Protein AF-W4FRH9-F1 (afdb_monomer_lite)

pLDDT: mean 70.67, std 17.5, range [39.28, 90.75]

Sequence (124 aa):
MERQILLAREDSDYDSPAVTNTPKEQLHHEIYALGGKKEWCSSCSKEHWRVNGECWMEQFCSLCKRNGHPTDKCIKACQFCKPTHNKYERCETREQIISVRTYLEALAKSGKLDDLPNMDRLNL

Foldseek 3Di:
DDDDDDDDDDDDPPVPPDCPDDPVNVVVVQLVVLVWDFDQDPVVRDTDTDHPNDFFQQAAAPQVRHTGDHPCSGPQWDVPDPVTDGPPDDDPVVVVVVVVVVVCVVCVVVVNNVVDPDPVPPPD

Radius of gyration: 24.96 Å; chains: 1; bounding box: 66×32×74 Å

Structure (mmCIF, N/CA/C/O backbone):
data_AF-W4FRH9-F1
#
_entry.id   AF-W4FRH9-F1
#
loop_
_atom_site.group_PDB
_atom_site.id
_atom_site.type_symbol
_atom_site.label_atom_id
_atom_site.label_alt_id
_atom_site.label_comp_id
_atom_site.label_asym_id
_atom_site.label_entity_id
_atom_site.label_seq_id
_atom_site.pdbx_PDB_ins_code
_atom_site.Cartn_x
_atom_site.Cartn_y
_atom_site.Cartn_z
_atom_site.occupancy
_atom_site.B_iso_or_equiv
_atom_site.auth_seq_id
_atom_site.auth_comp_id
_atom_site.auth_asym_id
_atom_site.auth_atom_id
_atom_site.pdbx_PDB_model_num
ATOM 1 N N . MET A 1 1 ? 40.601 -8.475 58.910 1.00 41.56 1 MET A N 1
ATOM 2 C CA . MET A 1 1 ? 40.976 -8.815 57.520 1.00 41.56 1 MET A CA 1
ATOM 3 C C . MET A 1 1 ? 39.739 -8.607 56.665 1.00 41.56 1 MET A C 1
ATOM 5 O O . MET A 1 1 ? 38.913 -9.502 56.540 1.00 41.56 1 MET A O 1
ATOM 9 N N . GLU A 1 2 ? 39.557 -7.375 56.205 1.00 43.00 2 GLU A N 1
ATOM 10 C CA . GLU A 1 2 ? 38.390 -6.921 55.448 1.00 43.00 2 GLU A CA 1
ATOM 11 C C . GLU A 1 2 ? 38.668 -7.109 53.953 1.00 43.00 2 GLU A C 1
ATOM 13 O O . GLU A 1 2 ? 39.722 -6.708 53.462 1.00 43.00 2 GLU A O 1
ATOM 18 N N . ARG A 1 3 ? 37.757 -7.767 53.229 1.00 44.09 3 ARG A N 1
ATOM 19 C CA . ARG A 1 3 ? 37.835 -7.911 51.770 1.00 44.09 3 ARG A CA 1
ATOM 20 C C . ARG A 1 3 ? 37.028 -6.781 51.134 1.00 44.09 3 ARG A C 1
ATOM 22 O O . ARG A 1 3 ? 35.803 -6.829 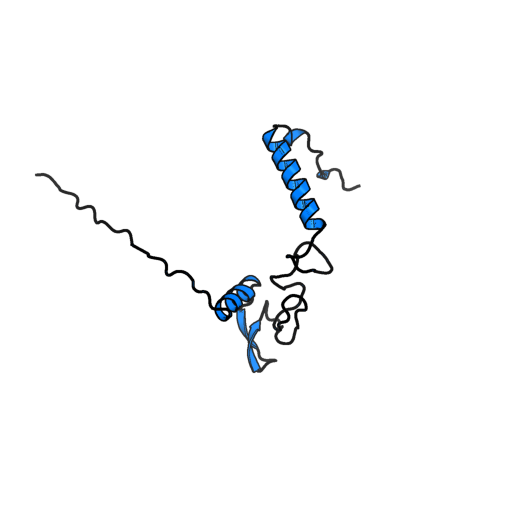51.139 1.00 44.09 3 ARG A O 1
ATOM 29 N N . GLN A 1 4 ? 37.715 -5.774 50.602 1.00 42.75 4 GLN A N 1
ATOM 30 C CA . GLN A 1 4 ? 37.111 -4.752 49.746 1.00 42.75 4 GLN A CA 1
ATOM 31 C C . GLN A 1 4 ? 36.801 -5.360 48.371 1.00 42.75 4 GLN A C 1
ATOM 33 O O . GLN A 1 4 ? 37.694 -5.850 47.683 1.00 42.75 4 GLN A O 1
ATOM 38 N N . ILE A 1 5 ? 35.525 -5.342 47.987 1.00 48.25 5 ILE A N 1
ATOM 39 C CA . ILE A 1 5 ? 35.055 -5.695 46.645 1.00 48.25 5 ILE A CA 1
ATOM 40 C C . ILE A 1 5 ? 35.067 -4.403 45.819 1.00 48.25 5 ILE A C 1
ATOM 42 O O . ILE A 1 5 ? 34.298 -3.482 46.086 1.00 48.25 5 ILE A O 1
ATOM 46 N N . LEU A 1 6 ? 35.972 -4.325 44.843 1.00 42.31 6 LEU A N 1
ATOM 47 C CA . LEU A 1 6 ? 36.003 -3.281 43.818 1.00 42.31 6 LEU A CA 1
ATOM 48 C C . LEU A 1 6 ? 34.830 -3.502 42.850 1.00 42.31 6 LEU A C 1
ATOM 50 O O . LEU A 1 6 ? 34.834 -4.462 42.084 1.00 42.31 6 LEU A O 1
ATOM 54 N N . LEU A 1 7 ? 33.830 -2.619 42.884 1.00 45.38 7 LEU A N 1
ATOM 55 C CA . LEU A 1 7 ? 32.812 -2.525 41.836 1.00 45.38 7 LEU A CA 1
ATOM 56 C C . LEU A 1 7 ? 33.410 -1.751 40.654 1.00 45.38 7 LEU A C 1
ATOM 58 O O . LEU A 1 7 ? 33.633 -0.542 40.743 1.00 45.38 7 LEU A O 1
ATOM 62 N N . ALA A 1 8 ? 33.695 -2.460 39.562 1.00 43.16 8 ALA A N 1
ATOM 63 C CA . ALA A 1 8 ? 34.011 -1.855 38.276 1.00 43.16 8 ALA A CA 1
ATOM 64 C C . ALA A 1 8 ? 32.772 -1.102 37.761 1.00 43.16 8 ALA A C 1
ATOM 66 O O . ALA A 1 8 ? 31.694 -1.678 37.633 1.00 43.16 8 ALA A O 1
ATOM 67 N N . ARG A 1 9 ? 32.930 0.205 37.526 1.00 45.75 9 ARG A N 1
ATOM 68 C CA . ARG A 1 9 ? 31.966 1.053 36.818 1.00 45.75 9 ARG A CA 1
ATOM 69 C C . ARG A 1 9 ? 32.184 0.839 35.327 1.00 45.75 9 ARG A C 1
ATOM 71 O O . ARG A 1 9 ? 33.143 1.366 34.773 1.00 45.75 9 ARG A O 1
ATOM 78 N N . GLU A 1 10 ? 31.285 0.105 34.704 1.00 47.53 10 GLU A N 1
ATOM 79 C CA . GLU A 1 10 ? 31.037 0.167 33.271 1.00 47.53 10 GLU A CA 1
ATOM 80 C C . GLU A 1 10 ? 29.572 0.562 33.130 1.00 47.53 10 GLU A C 1
ATOM 82 O O . GLU A 1 10 ? 28.730 -0.030 33.794 1.00 47.53 10 GLU A O 1
ATOM 87 N N . ASP A 1 11 ? 29.308 1.640 32.394 1.00 39.28 11 ASP A N 1
ATOM 88 C CA . ASP A 1 11 ? 28.163 1.752 31.485 1.00 39.28 11 ASP A CA 1
ATOM 89 C C . ASP A 1 11 ? 28.299 3.068 30.703 1.00 39.28 11 ASP A C 1
ATOM 91 O O . ASP A 1 11 ? 27.937 4.157 31.139 1.00 39.28 11 ASP A O 1
ATOM 95 N N . SER A 1 12 ? 28.975 2.905 29.565 1.00 44.97 12 SER A N 1
ATOM 96 C CA . SER A 1 12 ? 28.784 3.566 28.271 1.00 44.97 12 SER A CA 1
ATOM 97 C C . SER A 1 12 ? 28.024 4.902 28.222 1.00 44.97 12 SER A C 1
ATOM 99 O O . SER A 1 12 ? 26.795 4.922 28.135 1.00 44.97 12 SER A O 1
ATOM 101 N N . ASP A 1 13 ? 28.766 5.997 28.038 1.00 45.22 13 ASP A N 1
ATOM 102 C CA . ASP A 1 13 ? 28.293 7.150 27.260 1.00 45.22 13 ASP A CA 1
ATOM 103 C C . ASP A 1 13 ? 28.209 6.740 25.778 1.00 45.22 13 ASP A C 1
ATOM 105 O O . ASP A 1 13 ? 29.113 6.983 24.976 1.00 45.22 13 ASP A O 1
ATOM 109 N N . TYR A 1 14 ? 27.131 6.045 25.409 1.00 41.97 14 TYR A N 1
ATOM 110 C CA . TYR A 1 14 ? 26.772 5.814 24.010 1.00 41.97 14 TYR A CA 1
ATOM 111 C C . TYR A 1 14 ? 25.995 7.034 23.508 1.00 41.97 14 TYR A C 1
ATOM 113 O O . TYR A 1 14 ? 24.770 7.011 23.366 1.00 41.97 14 TYR A O 1
ATOM 121 N N . ASP A 1 15 ? 26.726 8.127 23.288 1.00 40.12 15 ASP A N 1
ATOM 122 C CA . ASP A 1 15 ? 26.204 9.333 22.655 1.00 40.12 15 ASP A CA 1
ATOM 123 C C . ASP A 1 15 ? 25.849 8.974 21.202 1.00 40.12 15 ASP A C 1
ATOM 125 O O . ASP A 1 15 ? 26.699 8.859 20.315 1.00 40.12 15 ASP A O 1
ATOM 129 N N . SER A 1 16 ? 24.577 8.632 20.993 1.00 44.53 16 SER A N 1
ATOM 130 C CA . SER A 1 16 ? 24.052 8.205 19.701 1.00 44.53 16 SER A CA 1
ATOM 131 C C . SER A 1 16 ? 24.174 9.376 18.727 1.00 44.53 16 SER A C 1
ATOM 133 O O . SER A 1 16 ? 23.532 10.404 18.960 1.00 44.53 16 SER A O 1
ATOM 135 N N . PRO A 1 17 ? 24.942 9.268 17.627 1.00 41.91 17 PRO A N 1
ATOM 136 C CA . PRO A 1 17 ? 25.026 10.365 16.683 1.00 41.91 17 PRO A CA 1
ATOM 137 C C . PRO A 1 17 ? 23.633 10.596 16.100 1.00 41.91 17 PRO A C 1
ATOM 139 O O . PRO A 1 17 ? 22.993 9.670 15.593 1.00 41.91 17 PRO A O 1
ATOM 142 N N . ALA A 1 18 ? 23.156 11.837 16.217 1.00 42.66 18 ALA A N 1
ATOM 143 C CA . ALA A 1 18 ? 21.913 12.299 15.625 1.00 42.66 18 ALA A CA 1
ATOM 144 C C . ALA A 1 18 ? 21.844 11.812 14.174 1.00 42.66 18 ALA A C 1
ATOM 146 O O . ALA A 1 18 ? 22.678 12.179 13.345 1.00 42.66 18 ALA A O 1
ATOM 147 N N . VAL A 1 19 ? 20.878 10.935 13.897 1.00 46.56 19 VAL A N 1
ATOM 148 C CA . VAL A 1 19 ? 20.753 10.243 12.618 1.00 46.56 19 VAL A CA 1
ATOM 149 C C . VAL A 1 19 ? 20.369 11.256 11.541 1.00 46.56 19 VAL A C 1
ATOM 151 O O . VAL A 1 19 ? 19.193 11.508 11.275 1.00 46.56 19 VAL A O 1
ATOM 154 N N . THR A 1 20 ? 21.370 11.849 10.902 1.00 45.38 20 THR A N 1
ATOM 155 C CA . THR A 1 20 ? 21.227 12.658 9.693 1.00 45.38 20 THR A CA 1
ATOM 156 C C . THR A 1 20 ? 21.030 11.722 8.503 1.00 45.38 20 THR A C 1
ATOM 158 O O . THR A 1 20 ? 21.873 11.620 7.620 1.00 45.38 20 THR A O 1
ATOM 161 N N . ASN A 1 21 ? 19.910 10.990 8.496 1.00 43.09 21 ASN A N 1
ATOM 162 C CA . ASN A 1 21 ? 19.574 10.057 7.421 1.00 43.09 21 ASN A CA 1
ATOM 163 C C . ASN A 1 21 ? 19.632 10.781 6.073 1.00 43.09 21 ASN A C 1
ATOM 165 O O . ASN A 1 21 ? 18.795 11.641 5.780 1.00 43.09 21 ASN A O 1
ATOM 169 N N . THR A 1 22 ? 20.591 10.414 5.230 1.00 49.91 22 THR A N 1
ATOM 170 C CA . THR A 1 22 ? 20.596 10.880 3.847 1.00 49.91 22 THR A CA 1
ATOM 171 C C . THR A 1 22 ? 19.411 10.241 3.097 1.00 49.91 22 THR A C 1
ATOM 173 O O . THR A 1 22 ? 19.011 9.114 3.412 1.00 49.91 22 THR A O 1
ATOM 176 N N . PRO A 1 23 ? 18.835 10.886 2.060 1.00 54.44 23 PRO A N 1
ATOM 177 C CA . PRO A 1 23 ? 17.718 10.317 1.286 1.00 54.44 23 PRO A CA 1
ATOM 178 C C . PRO A 1 23 ? 18.007 8.927 0.686 1.00 54.44 23 PRO A C 1
ATOM 180 O O . PRO A 1 23 ? 17.089 8.175 0.358 1.00 54.44 23 PRO A O 1
ATOM 183 N N . LYS A 1 24 ? 19.292 8.577 0.538 1.00 49.44 24 LYS A N 1
ATOM 184 C CA . LYS A 1 24 ? 19.771 7.295 0.014 1.00 49.44 24 LYS A CA 1
ATOM 185 C C . LYS A 1 24 ? 19.732 6.171 1.060 1.00 49.44 24 LYS A C 1
ATOM 187 O O . LYS A 1 24 ? 19.503 5.025 0.691 1.00 49.44 24 LYS A O 1
ATOM 192 N N . GLU A 1 25 ? 19.897 6.482 2.344 1.00 46.09 25 GLU A N 1
ATOM 193 C CA . GLU A 1 25 ? 19.829 5.500 3.440 1.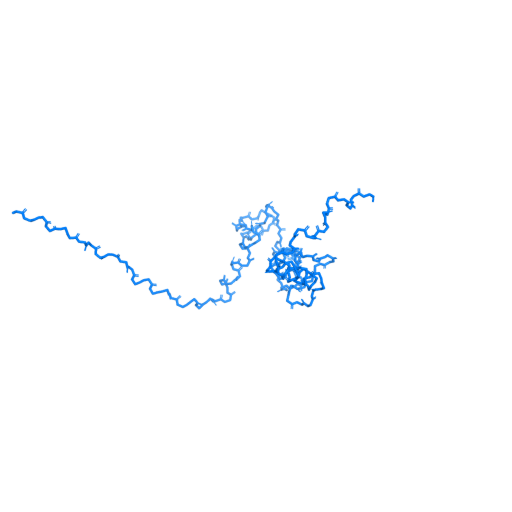00 46.09 25 GLU A CA 1
ATOM 194 C C . GLU A 1 25 ? 18.382 5.156 3.810 1.00 46.09 25 GLU A C 1
ATOM 196 O O . GLU A 1 25 ? 18.072 3.988 4.053 1.00 46.09 25 GLU A O 1
ATOM 201 N N . GLN A 1 26 ? 17.460 6.123 3.712 1.00 51.97 26 GLN A N 1
ATOM 202 C CA . GLN A 1 26 ? 16.018 5.852 3.823 1.00 51.97 26 GLN A CA 1
ATOM 203 C C . GLN A 1 26 ? 15.552 4.830 2.770 1.00 51.97 26 GLN A C 1
ATOM 205 O O . GLN A 1 26 ? 14.777 3.927 3.079 1.00 51.97 26 GLN A O 1
ATOM 210 N N . LEU A 1 27 ? 16.101 4.896 1.550 1.00 51.56 27 LEU A N 1
ATOM 211 C CA . LEU A 1 27 ? 15.794 3.967 0.457 1.00 51.56 27 LEU A CA 1
ATOM 212 C C . LEU A 1 27 ? 16.170 2.508 0.778 1.00 51.56 27 LEU A C 1
ATOM 214 O O . LEU A 1 27 ? 15.474 1.586 0.356 1.00 51.56 27 LEU A O 1
ATOM 218 N N . HIS A 1 28 ? 17.264 2.282 1.514 1.00 52.41 28 HIS A N 1
ATOM 219 C CA . HIS A 1 28 ? 17.713 0.932 1.873 1.00 52.41 28 HIS A CA 1
ATOM 220 C C . HIS A 1 28 ? 16.798 0.289 2.922 1.00 52.41 28 HIS A C 1
ATOM 222 O O . HIS A 1 28 ? 16.456 -0.886 2.792 1.00 52.41 28 HIS A O 1
ATOM 228 N N . HIS A 1 29 ? 16.330 1.066 3.903 1.00 53.22 29 HIS A N 1
ATOM 229 C CA . HIS A 1 29 ? 15.350 0.597 4.886 1.00 53.22 29 HIS A CA 1
ATOM 230 C C . HIS A 1 29 ? 13.977 0.303 4.258 1.00 53.22 29 HIS A C 1
ATOM 232 O O . HIS A 1 29 ? 13.302 -0.644 4.663 1.00 53.22 29 HIS A O 1
ATOM 238 N N . GLU A 1 30 ? 13.578 1.071 3.239 1.00 53.50 30 GLU A N 1
ATOM 239 C CA . GLU A 1 30 ? 12.287 0.917 2.555 1.00 53.50 30 GLU A CA 1
ATOM 240 C C . GLU A 1 30 ? 12.153 -0.411 1.788 1.00 53.50 30 GLU A C 1
ATOM 242 O O . GLU A 1 30 ? 11.052 -0.958 1.723 1.00 53.50 30 GLU A O 1
ATOM 247 N N . ILE A 1 31 ? 13.247 -0.953 1.236 1.00 54.97 31 ILE A N 1
ATOM 248 C CA . ILE A 1 31 ? 13.227 -2.228 0.494 1.00 54.97 31 ILE A CA 1
ATOM 249 C C . ILE A 1 31 ? 13.442 -3.430 1.426 1.00 54.97 31 ILE A C 1
ATOM 251 O O . ILE A 1 31 ? 12.827 -4.481 1.228 1.00 54.97 31 ILE A O 1
ATOM 255 N N . TYR A 1 32 ? 14.227 -3.262 2.496 1.00 50.22 32 TYR A N 1
ATOM 256 C CA . TYR A 1 32 ? 14.397 -4.286 3.535 1.00 50.22 32 TYR A CA 1
ATOM 257 C C . TYR A 1 32 ? 13.060 -4.670 4.190 1.00 50.22 32 TYR A C 1
ATOM 259 O O . TYR A 1 32 ? 12.811 -5.841 4.474 1.00 50.22 32 TYR A O 1
ATOM 267 N N . ALA A 1 33 ? 12.160 -3.695 4.367 1.00 54.09 33 ALA A N 1
ATOM 268 C CA . ALA A 1 33 ? 10.829 -3.899 4.942 1.00 54.09 33 ALA A CA 1
ATOM 269 C C . ALA A 1 33 ? 9.907 -4.804 4.096 1.00 54.09 33 ALA A C 1
ATOM 271 O O . ALA A 1 33 ? 8.902 -5.296 4.605 1.00 54.09 33 ALA A O 1
ATOM 272 N N . LEU A 1 34 ? 10.241 -5.043 2.823 1.00 58.56 34 LEU A N 1
ATOM 273 C CA . LEU A 1 34 ? 9.488 -5.922 1.919 1.00 58.56 34 LEU A CA 1
ATOM 274 C C . LEU A 1 34 ? 10.029 -7.359 1.885 1.00 58.56 34 LEU A C 1
ATOM 276 O O . LEU A 1 34 ? 9.547 -8.171 1.099 1.00 58.56 34 LEU A O 1
ATOM 280 N N . GLY A 1 35 ? 11.036 -7.679 2.707 1.00 60.56 35 GLY A N 1
ATOM 281 C CA . GLY A 1 35 ? 11.703 -8.985 2.693 1.00 60.56 35 GLY A CA 1
ATOM 282 C C . GLY A 1 35 ? 12.596 -9.201 1.468 1.00 60.56 35 GLY A C 1
ATOM 283 O O . GLY A 1 35 ? 13.026 -10.324 1.205 1.00 60.56 35 GLY A O 1
ATOM 284 N N . GLY A 1 36 ? 12.875 -8.137 0.710 1.00 66.19 36 GLY A N 1
ATOM 285 C CA . GLY A 1 36 ? 13.804 -8.190 -0.406 1.00 66.19 36 GLY A CA 1
ATOM 286 C C . GLY A 1 36 ? 15.228 -8.405 0.075 1.00 66.19 36 GLY A C 1
ATOM 287 O O . GLY A 1 36 ? 15.647 -7.830 1.076 1.00 66.19 36 GLY A O 1
ATOM 288 N N . LYS A 1 37 ? 15.988 -9.210 -0.663 1.00 69.50 37 LYS A N 1
ATOM 289 C CA . LYS A 1 37 ? 17.438 -9.322 -0.511 1.00 69.50 37 LYS A CA 1
ATOM 290 C C . LYS A 1 37 ? 18.095 -8.711 -1.736 1.00 69.50 37 LYS A C 1
ATOM 292 O O . LYS A 1 37 ? 17.573 -8.807 -2.847 1.00 69.50 37 LYS A O 1
ATOM 297 N N . LYS A 1 38 ? 19.228 -8.047 -1.534 1.00 72.44 38 LYS A N 1
ATOM 298 C CA . LYS A 1 38 ? 20.055 -7.593 -2.644 1.00 72.44 38 LYS A CA 1
ATOM 299 C C . LYS A 1 38 ? 20.821 -8.808 -3.161 1.00 72.44 38 LYS A C 1
ATOM 301 O O . LYS A 1 38 ? 21.603 -9.393 -2.420 1.00 72.44 38 LYS A O 1
ATOM 306 N N . GLU A 1 39 ? 20.544 -9.219 -4.389 1.00 79.69 39 GLU A N 1
ATOM 307 C CA . GLU A 1 39 ? 21.163 -10.398 -4.991 1.00 79.69 39 GLU A CA 1
ATOM 308 C C . GLU A 1 39 ? 21.399 -10.189 -6.488 1.00 79.69 39 GLU A C 1
ATOM 310 O O . GLU A 1 39 ? 20.816 -9.312 -7.136 1.00 79.69 39 GLU A O 1
ATOM 315 N N . TRP A 1 40 ? 22.306 -10.990 -7.042 1.00 81.94 40 TRP A N 1
ATOM 316 C CA . TRP A 1 40 ? 22.581 -10.981 -8.469 1.00 81.94 40 TRP A CA 1
ATOM 317 C C . TRP A 1 40 ? 21.369 -11.496 -9.248 1.00 81.94 40 TRP A C 1
ATOM 319 O O . TRP A 1 40 ? 20.864 -12.588 -8.988 1.00 81.94 40 TRP A O 1
ATOM 329 N N . CYS A 1 41 ? 20.917 -10.724 -10.234 1.00 83.56 41 CYS A N 1
ATOM 330 C CA . CYS A 1 41 ? 19.842 -11.128 -11.127 1.00 83.56 41 CYS A CA 1
ATOM 331 C C . CYS A 1 41 ? 20.404 -11.544 -12.482 1.00 83.56 41 CYS A C 1
ATOM 333 O O . CYS A 1 41 ? 20.923 -10.706 -13.222 1.00 83.56 41 CYS A O 1
ATOM 335 N N . SER A 1 42 ? 20.244 -12.817 -12.846 1.00 83.62 42 SER A N 1
ATOM 336 C CA . SER A 1 42 ? 20.682 -13.325 -14.152 1.00 83.62 42 SER A CA 1
ATOM 337 C C . SER A 1 42 ? 19.953 -12.648 -15.318 1.00 83.62 42 SER A C 1
ATOM 339 O O . SER A 1 42 ? 20.578 -12.384 -16.340 1.00 83.62 42 SER A O 1
ATOM 341 N N . SER A 1 43 ? 18.671 -12.300 -15.151 1.00 83.75 43 SER A N 1
ATOM 342 C CA . SER A 1 43 ? 17.861 -11.652 -16.195 1.00 83.75 43 SER A CA 1
ATOM 343 C C . SER A 1 43 ? 18.255 -10.196 -16.453 1.00 83.75 43 SER A C 1
ATOM 345 O O . SER A 1 43 ? 18.172 -9.734 -17.583 1.00 83.75 43 SER A O 1
ATOM 347 N N . CYS A 1 44 ? 18.689 -9.467 -15.419 1.00 82.81 44 CYS A N 1
ATOM 348 C CA . CYS A 1 44 ? 19.101 -8.063 -15.541 1.00 82.81 44 CYS A CA 1
ATOM 349 C C . CYS A 1 44 ? 20.625 -7.882 -15.632 1.00 82.81 44 CYS A C 1
ATOM 351 O O . CYS A 1 44 ? 21.090 -6.749 -15.759 1.00 82.81 44 CYS A O 1
ATOM 353 N N . SER A 1 45 ? 21.384 -8.977 -15.501 1.00 85.12 45 SER A N 1
ATOM 354 C CA . SER A 1 45 ? 22.854 -9.029 -15.474 1.00 85.12 45 SER A CA 1
ATOM 355 C C . SER A 1 45 ? 23.501 -8.019 -14.516 1.00 85.12 45 SER A C 1
ATOM 357 O O . SER A 1 45 ? 24.576 -7.488 -14.786 1.00 85.12 45 SER A O 1
ATOM 359 N N . LYS A 1 46 ? 22.829 -7.721 -13.400 1.00 83.00 46 LYS A N 1
ATOM 360 C CA . LYS A 1 46 ? 23.315 -6.804 -12.365 1.00 83.00 46 LYS A CA 1
ATOM 361 C C . LYS A 1 46 ? 22.692 -7.111 -11.015 1.00 83.00 46 LYS A C 1
ATOM 363 O O . LYS A 1 46 ? 21.646 -7.756 -10.921 1.00 83.00 46 LYS A O 1
ATOM 368 N N . GLU A 1 47 ? 23.338 -6.616 -9.970 1.00 78.88 47 GLU A N 1
ATOM 369 C CA . GLU A 1 47 ? 22.859 -6.742 -8.601 1.00 78.88 47 GLU A CA 1
ATOM 370 C C . GLU A 1 47 ? 21.726 -5.742 -8.330 1.00 78.88 47 GLU A C 1
ATOM 372 O O . GLU A 1 47 ? 21.886 -4.530 -8.497 1.00 78.88 47 GLU A O 1
ATOM 377 N N . HIS A 1 48 ? 20.576 -6.246 -7.892 1.00 76.62 48 HIS A N 1
ATOM 378 C CA . HIS A 1 48 ? 19.468 -5.418 -7.427 1.00 76.62 48 HIS A CA 1
ATOM 379 C C . HIS A 1 48 ? 18.639 -6.167 -6.383 1.00 76.62 48 HIS A C 1
ATOM 381 O O . HIS A 1 48 ? 18.889 -7.326 -6.062 1.00 76.62 48 HIS A O 1
ATOM 387 N N . TRP A 1 49 ? 17.651 -5.487 -5.812 1.00 72.00 49 TRP A N 1
ATOM 388 C CA . TRP 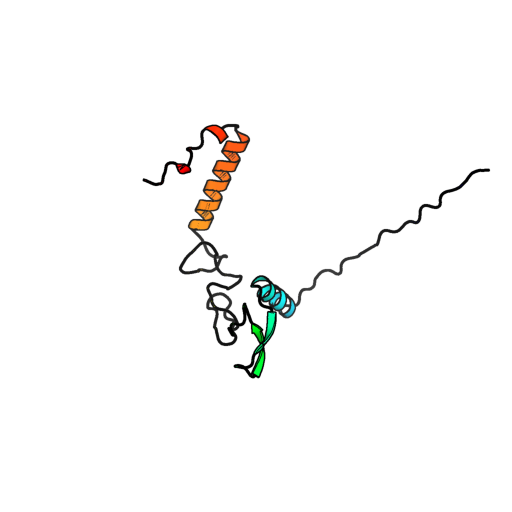A 1 49 ? 16.748 -6.109 -4.854 1.00 72.00 49 TRP A CA 1
ATOM 389 C C . TRP A 1 49 ? 15.814 -7.094 -5.554 1.00 72.00 49 TRP A C 1
ATOM 391 O O . TRP A 1 49 ? 15.134 -6.727 -6.517 1.00 72.00 49 TRP A O 1
ATOM 401 N N . ARG A 1 50 ? 15.790 -8.333 -5.066 1.00 75.50 50 ARG A N 1
ATOM 402 C CA . ARG A 1 50 ? 14.848 -9.382 -5.462 1.00 75.50 50 ARG A CA 1
ATOM 403 C C . ARG A 1 50 ? 14.075 -9.832 -4.232 1.00 75.50 50 ARG A C 1
ATOM 405 O O . ARG A 1 50 ? 14.614 -9.886 -3.126 1.00 75.50 50 ARG A O 1
ATOM 412 N N . VAL A 1 51 ? 12.797 -10.131 -4.421 1.00 72.56 51 VAL A N 1
ATOM 413 C CA . VAL A 1 51 ? 11.897 -10.571 -3.349 1.00 72.56 51 VAL A CA 1
ATOM 414 C C . VAL A 1 51 ? 11.430 -11.972 -3.710 1.00 72.56 51 VAL A C 1
ATOM 416 O O . VAL A 1 51 ? 10.902 -12.173 -4.796 1.00 72.56 51 VAL A O 1
ATOM 419 N N . ASN A 1 52 ? 11.681 -12.959 -2.844 1.00 71.06 52 ASN A N 1
ATOM 420 C CA . ASN A 1 52 ? 11.368 -14.377 -3.092 1.00 71.06 52 ASN A CA 1
ATOM 421 C C . ASN A 1 52 ? 11.912 -14.939 -4.428 1.00 71.06 52 ASN A C 1
ATOM 423 O O . ASN A 1 52 ? 11.307 -15.825 -5.022 1.00 71.06 52 ASN A O 1
ATOM 427 N N . GLY A 1 53 ? 13.044 -14.422 -4.919 1.00 72.00 53 GLY A N 1
ATOM 428 C CA . GLY A 1 53 ? 13.616 -14.820 -6.210 1.00 72.00 53 GLY A CA 1
ATOM 429 C C . GLY A 1 53 ? 12.933 -14.191 -7.432 1.00 72.00 53 GLY A C 1
ATOM 430 O O . GLY A 1 53 ? 13.336 -14.459 -8.564 1.00 72.00 53 GLY A O 1
ATOM 431 N N . GLU A 1 54 ? 11.952 -13.308 -7.260 1.00 79.75 54 GLU A N 1
ATOM 432 C CA . GLU A 1 54 ? 11.357 -12.564 -8.369 1.00 79.75 54 GLU A CA 1
ATOM 433 C C . GLU A 1 54 ? 12.164 -11.302 -8.696 1.00 79.75 54 GLU A C 1
ATOM 435 O O . GLU A 1 54 ? 12.668 -10.595 -7.816 1.00 79.75 54 GLU A O 1
ATOM 440 N N . CYS A 1 55 ? 12.303 -11.015 -9.992 1.00 82.81 55 CYS A N 1
ATOM 441 C CA . CYS A 1 55 ? 12.896 -9.775 -10.470 1.00 82.81 55 CYS A CA 1
ATOM 442 C C . CYS A 1 55 ? 11.803 -8.721 -10.661 1.00 82.81 55 CYS A C 1
ATOM 444 O O . CYS A 1 55 ? 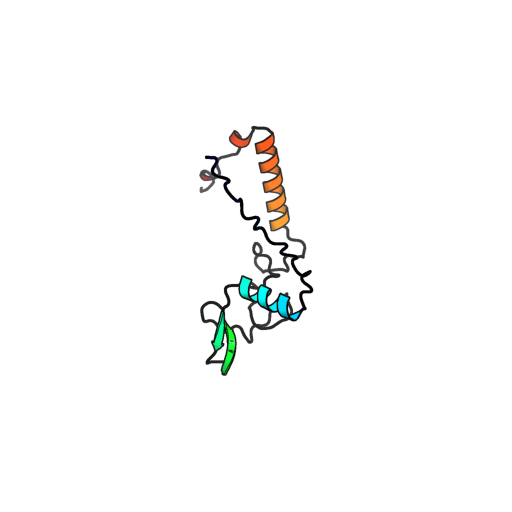10.978 -8.829 -11.565 1.00 82.81 55 CYS A O 1
ATOM 446 N N . TRP A 1 56 ? 11.827 -7.673 -9.841 1.00 81.00 56 TRP A N 1
ATOM 447 C CA . TRP A 1 56 ? 10.901 -6.541 -9.963 1.00 81.00 56 TRP A CA 1
ATOM 448 C C . TRP A 1 56 ? 11.576 -5.270 -10.464 1.00 81.00 56 TRP A C 1
ATOM 450 O O . TRP A 1 56 ? 11.019 -4.181 -10.356 1.00 81.00 56 TRP A O 1
ATOM 460 N N . MET A 1 57 ? 12.782 -5.389 -11.017 1.00 80.62 57 MET A N 1
ATOM 461 C CA . MET A 1 57 ? 13.585 -4.234 -11.391 1.00 80.62 57 MET A CA 1
ATOM 462 C C . MET A 1 57 ? 12.871 -3.272 -12.346 1.00 80.62 57 MET A C 1
ATOM 464 O O . MET A 1 57 ? 13.024 -2.064 -12.211 1.00 80.62 57 MET A O 1
ATOM 468 N N . GLU A 1 58 ? 12.108 -3.797 -13.298 1.00 81.62 58 GLU A N 1
ATOM 469 C CA . GLU A 1 58 ? 11.388 -2.995 -14.292 1.00 81.62 58 GLU A CA 1
ATOM 470 C C . GLU A 1 58 ? 9.946 -2.683 -13.871 1.00 81.62 58 GLU A C 1
ATOM 472 O O . GLU A 1 58 ? 9.244 -1.944 -14.555 1.00 81.62 58 GLU A O 1
ATOM 477 N N . GLN A 1 59 ? 9.496 -3.206 -12.725 1.00 83.06 59 GLN A N 1
ATOM 478 C CA . GLN A 1 59 ? 8.158 -2.941 -12.208 1.00 83.06 59 GLN A CA 1
ATOM 479 C C . GLN A 1 59 ? 8.095 -1.516 -11.664 1.00 83.06 59 GLN A C 1
ATOM 481 O O . GLN A 1 59 ? 8.790 -1.185 -10.699 1.00 83.06 59 GLN A O 1
ATOM 486 N N . PHE A 1 60 ? 7.255 -0.687 -12.285 1.00 84.06 60 PHE A N 1
ATOM 487 C CA . PHE A 1 60 ? 7.009 0.688 -11.867 1.00 84.06 60 PHE A CA 1
ATOM 488 C C . PHE A 1 60 ? 5.913 0.752 -10.803 1.00 84.06 60 PHE A C 1
ATOM 490 O O . PHE A 1 60 ? 4.791 0.277 -10.995 1.00 84.06 60 PHE A O 1
ATOM 497 N N . CYS A 1 61 ? 6.212 1.418 -9.692 1.00 85.88 61 CYS A N 1
ATOM 498 C CA . CYS A 1 61 ? 5.236 1.706 -8.657 1.00 85.88 61 CYS A CA 1
ATOM 499 C C . CYS A 1 61 ? 4.580 3.075 -8.873 1.00 85.88 61 CYS A C 1
ATOM 501 O O . CYS A 1 61 ? 5.236 4.120 -8.814 1.00 85.88 61 CYS A O 1
ATOM 503 N N . SER A 1 62 ? 3.252 3.095 -9.003 1.00 87.69 62 SER A N 1
ATOM 504 C CA . SER A 1 62 ? 2.489 4.334 -9.187 1.00 87.69 62 SER A CA 1
ATOM 505 C C . SER A 1 62 ? 2.394 5.197 -7.920 1.00 87.69 62 SER A C 1
ATOM 507 O O . SER A 1 62 ? 2.159 6.402 -8.043 1.00 87.69 62 SER A O 1
ATOM 509 N N . LEU A 1 63 ? 2.623 4.625 -6.729 1.00 86.50 63 LEU A N 1
ATOM 510 C CA . LEU A 1 63 ? 2.533 5.312 -5.431 1.00 86.50 63 LEU A CA 1
ATOM 511 C C . LEU A 1 63 ? 3.827 6.032 -5.035 1.00 86.50 63 LEU A C 1
ATOM 513 O O . LEU A 1 63 ? 3.788 7.167 -4.565 1.00 86.50 63 LEU A O 1
ATOM 517 N N . CYS A 1 64 ? 4.984 5.383 -5.200 1.00 84.50 64 CYS A N 1
ATOM 518 C CA . CYS A 1 64 ? 6.284 5.982 -4.874 1.00 84.50 64 CYS A CA 1
ATOM 519 C C . CYS A 1 64 ? 7.015 6.549 -6.099 1.00 84.50 64 CYS A C 1
ATOM 521 O O . CYS A 1 64 ? 8.028 7.218 -5.912 1.00 84.50 64 CYS A O 1
ATOM 523 N N . LYS A 1 65 ? 6.491 6.320 -7.315 1.00 84.88 65 LYS A N 1
ATOM 524 C CA . LYS A 1 65 ? 7.068 6.755 -8.599 1.00 84.88 65 LYS A CA 1
ATOM 525 C C . LYS A 1 65 ? 8.494 6.235 -8.822 1.00 84.88 65 LYS A C 1
ATOM 527 O O . LYS A 1 65 ? 9.326 6.925 -9.404 1.00 84.88 65 LYS A O 1
ATOM 532 N N . ARG A 1 66 ? 8.788 5.027 -8.334 1.00 81.12 66 ARG A N 1
ATOM 533 C CA . ARG A 1 66 ? 10.086 4.353 -8.491 1.00 81.12 66 ARG A CA 1
ATOM 534 C C . ARG A 1 66 ? 9.898 2.959 -9.071 1.00 81.12 66 ARG A C 1
ATOM 536 O O . ARG A 1 66 ? 8.822 2.375 -8.951 1.00 81.12 66 ARG A O 1
ATOM 543 N N . ASN A 1 67 ? 10.974 2.438 -9.646 1.00 82.19 67 ASN A N 1
ATOM 544 C CA . ASN A 1 67 ? 11.049 1.057 -10.098 1.00 82.19 67 ASN A CA 1
ATOM 545 C C . ASN A 1 67 ? 11.628 0.150 -9.008 1.00 82.19 67 ASN A C 1
ATOM 547 O O . ASN A 1 67 ? 12.346 0.623 -8.123 1.00 82.19 67 ASN A O 1
ATOM 551 N N . GLY A 1 68 ? 11.359 -1.151 -9.104 1.00 77.75 68 GLY A N 1
ATOM 552 C CA . GLY A 1 68 ? 11.945 -2.166 -8.224 1.00 77.75 68 GLY A CA 1
ATOM 553 C C . GLY A 1 68 ? 10.934 -2.944 -7.388 1.00 77.75 68 GLY A C 1
ATOM 554 O O . GLY A 1 68 ? 11.333 -3.875 -6.695 1.00 77.75 68 GLY A O 1
ATOM 555 N N . HIS A 1 69 ? 9.649 -2.583 -7.428 1.00 81.00 69 HIS A N 1
ATOM 556 C CA . HIS A 1 69 ? 8.580 -3.334 -6.772 1.00 81.00 69 HIS A CA 1
ATOM 557 C C . HIS A 1 69 ? 7.212 -3.005 -7.396 1.00 81.00 69 HIS A C 1
ATOM 559 O O . HIS A 1 69 ? 7.005 -1.885 -7.877 1.00 81.00 69 HIS A O 1
ATOM 565 N N . PRO A 1 70 ? 6.244 -3.935 -7.356 1.00 83.81 70 PRO A N 1
ATOM 566 C CA . PRO A 1 70 ? 4.878 -3.653 -7.771 1.00 83.81 70 PRO A CA 1
ATOM 567 C C . PRO A 1 70 ? 4.169 -2.742 -6.755 1.00 83.81 70 PRO A C 1
ATOM 569 O O . PRO A 1 70 ? 4.601 -2.562 -5.610 1.00 83.81 70 PRO A O 1
ATOM 572 N N . THR A 1 71 ? 3.080 -2.112 -7.192 1.00 85.06 71 THR A N 1
ATOM 573 C CA . THR A 1 71 ? 2.396 -1.065 -6.415 1.00 85.06 71 THR A CA 1
ATOM 574 C C . THR A 1 71 ? 1.753 -1.595 -5.127 1.00 85.06 71 THR A C 1
ATOM 576 O O . THR A 1 71 ? 1.816 -0.932 -4.094 1.00 85.06 71 THR A O 1
ATOM 579 N N . ASP A 1 72 ? 1.188 -2.798 -5.162 1.00 83.12 72 ASP A N 1
ATOM 580 C CA . ASP A 1 72 ? 0.558 -3.483 -4.023 1.00 83.12 7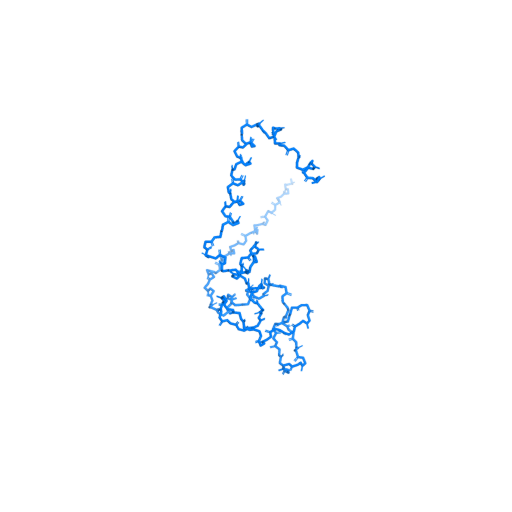2 ASP A CA 1
ATOM 581 C C . ASP A 1 72 ? 1.561 -3.865 -2.921 1.00 83.12 72 ASP A C 1
ATOM 583 O O . ASP A 1 72 ? 1.199 -3.973 -1.751 1.00 83.12 72 ASP A O 1
ATOM 587 N N . LYS A 1 73 ? 2.838 -4.024 -3.286 1.00 81.75 73 LYS A N 1
ATOM 588 C CA . LYS A 1 73 ? 3.954 -4.255 -2.360 1.00 81.75 73 LYS A CA 1
ATOM 589 C C . LYS A 1 73 ? 4.684 -2.970 -1.987 1.00 81.75 73 LYS A C 1
ATOM 591 O O . LYS A 1 73 ? 5.740 -3.029 -1.375 1.00 81.75 73 LYS A O 1
ATOM 596 N N . CYS A 1 74 ? 4.179 -1.791 -2.347 1.00 84.12 74 CYS A N 1
ATOM 597 C CA . CYS A 1 74 ? 4.830 -0.549 -1.947 1.00 84.12 74 CYS A CA 1
ATOM 598 C C . CYS A 1 74 ? 4.737 -0.346 -0.432 1.00 84.12 74 CYS A C 1
ATOM 600 O O . CYS A 1 74 ? 3.681 -0.522 0.159 1.00 84.12 74 CYS A O 1
ATOM 602 N N . ILE A 1 75 ? 5.780 0.181 0.207 1.00 82.50 75 ILE A N 1
ATOM 603 C CA . ILE A 1 75 ? 5.680 0.618 1.610 1.00 82.50 75 ILE A CA 1
ATOM 604 C C . ILE A 1 75 ? 4.606 1.701 1.823 1.00 82.50 75 ILE A C 1
ATOM 606 O O . ILE A 1 75 ? 4.072 1.846 2.924 1.00 82.50 75 ILE A O 1
ATOM 610 N N . LYS A 1 76 ? 4.287 2.476 0.778 1.00 86.88 76 LYS A N 1
ATOM 611 C CA . LYS A 1 76 ? 3.217 3.485 0.778 1.00 86.88 76 LYS A CA 1
ATOM 612 C C . LYS A 1 76 ? 1.844 2.896 0.439 1.00 86.88 76 LYS A C 1
ATOM 614 O O . LYS A 1 76 ? 0.873 3.638 0.464 1.00 86.88 76 LYS A O 1
ATOM 619 N N . ALA A 1 77 ? 1.748 1.605 0.137 1.00 88.31 77 ALA A N 1
ATOM 620 C CA . ALA A 1 77 ? 0.484 0.921 -0.097 1.00 88.31 77 ALA A CA 1
ATOM 621 C C . ALA A 1 77 ? -0.347 0.834 1.185 1.00 88.31 77 ALA A C 1
ATOM 623 O O . ALA A 1 77 ? 0.166 0.506 2.258 1.00 88.31 77 ALA A O 1
ATOM 624 N N . CYS A 1 78 ? -1.648 1.076 1.065 1.00 89.06 78 CYS A N 1
ATOM 625 C CA . CYS A 1 78 ? -2.608 0.645 2.069 1.00 89.06 78 CYS A CA 1
ATOM 626 C C . CYS A 1 78 ? -2.715 -0.888 2.058 1.00 89.06 78 CYS A C 1
ATOM 628 O O . CYS A 1 78 ? -3.000 -1.482 1.020 1.00 89.06 78 CYS A O 1
ATOM 630 N N . GLN A 1 79 ? -2.517 -1.522 3.215 1.00 84.88 79 GLN A N 1
ATOM 631 C CA . GLN A 1 79 ? -2.546 -2.986 3.348 1.00 84.88 79 GLN A CA 1
ATOM 632 C C . GLN A 1 79 ? -3.968 -3.566 3.416 1.00 84.88 79 GLN A C 1
ATOM 634 O O . GLN A 1 79 ? -4.146 -4.770 3.258 1.00 84.88 79 GLN A O 1
ATOM 639 N N . PHE A 1 80 ? -4.974 -2.719 3.653 1.00 86.94 80 PHE A N 1
ATOM 640 C CA . PHE A 1 80 ? -6.357 -3.143 3.892 1.00 86.94 80 PHE A CA 1
ATOM 641 C C . PHE A 1 80 ? -7.239 -3.068 2.643 1.00 86.94 80 PHE A C 1
ATOM 643 O O . PHE A 1 80 ? -8.211 -3.809 2.532 1.00 86.94 80 PHE A O 1
ATOM 650 N N . CYS A 1 81 ? -6.917 -2.177 1.705 1.00 86.19 81 CYS A N 1
ATOM 651 C CA . CYS A 1 81 ? -7.774 -1.885 0.559 1.00 86.19 81 CYS A CA 1
ATOM 652 C C . CYS A 1 81 ? -7.273 -2.561 -0.721 1.00 86.19 81 CYS A C 1
ATOM 654 O O . CYS A 1 81 ? -6.075 -2.557 -1.016 1.00 86.19 81 CYS A O 1
ATOM 656 N N . LYS A 1 82 ? -8.217 -3.078 -1.515 1.00 86.62 82 LYS A N 1
ATOM 657 C CA . LYS A 1 82 ? -8.009 -3.514 -2.901 1.00 86.62 82 LYS A CA 1
ATOM 658 C C . LYS A 1 82 ? -9.068 -2.834 -3.791 1.00 86.62 82 LYS A C 1
ATOM 660 O O . LYS A 1 82 ? -10.247 -3.025 -3.508 1.00 86.62 82 LYS A O 1
ATOM 665 N N . PRO A 1 83 ? -8.694 -2.070 -4.838 1.00 83.69 83 PRO A N 1
ATOM 666 C CA . PRO A 1 83 ? -7.329 -1.756 -5.266 1.00 83.69 83 PRO A CA 1
ATOM 667 C C . PRO A 1 83 ? -6.554 -0.940 -4.222 1.00 83.69 83 PRO A C 1
ATOM 669 O O . PRO A 1 83 ? -7.119 -0.191 -3.428 1.00 83.69 83 PRO A O 1
ATOM 672 N N . THR A 1 84 ? -5.237 -1.129 -4.206 1.00 86.56 84 THR A N 1
ATOM 673 C CA . THR A 1 84 ? -4.342 -0.463 -3.261 1.00 86.56 84 THR A CA 1
ATOM 674 C C . THR A 1 84 ? -4.246 1.032 -3.563 1.00 86.56 84 THR A C 1
ATOM 676 O O . THR A 1 84 ? -3.923 1.422 -4.683 1.00 86.56 84 THR A O 1
ATOM 679 N N . HIS A 1 85 ? -4.456 1.860 -2.541 1.00 88.38 85 HIS A N 1
ATOM 680 C CA . HIS A 1 85 ? -4.242 3.309 -2.582 1.00 88.38 85 HIS A CA 1
ATOM 681 C C . HIS A 1 85 ? -3.053 3.711 -1.693 1.00 88.38 85 HIS A C 1
ATOM 683 O O . HIS A 1 85 ? -2.443 2.866 -1.025 1.00 88.38 85 HIS A O 1
ATOM 689 N N . ASN A 1 86 ? -2.710 5.000 -1.665 1.00 88.25 86 ASN A N 1
ATOM 690 C CA . ASN A 1 86 ? -1.653 5.490 -0.790 1.00 88.25 86 ASN A CA 1
ATOM 691 C C . ASN A 1 86 ? -2.128 5.459 0.672 1.00 88.25 86 ASN A C 1
ATOM 693 O O . ASN A 1 86 ? -3.163 6.026 1.003 1.00 88.25 86 ASN A O 1
ATOM 697 N N . LYS A 1 87 ? -1.373 4.844 1.584 1.00 86.44 87 LYS A N 1
ATOM 698 C CA . LYS A 1 87 ? -1.728 4.741 3.012 1.00 86.44 87 LYS A CA 1
ATOM 699 C C . LYS A 1 87 ? -1.828 6.087 3.741 1.00 86.44 87 LYS A C 1
ATOM 701 O O . LYS A 1 87 ? -2.353 6.130 4.853 1.00 86.44 87 LYS A O 1
ATOM 706 N N . TYR A 1 88 ? -1.269 7.149 3.158 1.00 84.94 88 TYR A N 1
ATOM 707 C CA . TYR A 1 88 ? -1.372 8.517 3.671 1.00 84.94 88 TYR A CA 1
ATOM 708 C C . TYR A 1 88 ? -2.634 9.244 3.183 1.00 84.94 88 TYR A C 1
ATOM 710 O O . TYR A 1 88 ? -2.956 10.305 3.708 1.00 84.94 88 TYR A O 1
ATOM 718 N N . GLU A 1 89 ? -3.345 8.689 2.200 1.00 87.75 89 GLU A N 1
ATOM 719 C CA . GLU A 1 89 ? -4.658 9.179 1.781 1.00 87.75 89 GLU A CA 1
ATOM 720 C C . GLU A 1 89 ? -5.754 8.671 2.721 1.00 87.75 89 GLU A C 1
ATOM 722 O O . GLU A 1 89 ? -5.558 7.748 3.522 1.00 87.75 89 GLU A O 1
ATOM 727 N N . ARG A 1 90 ? -6.934 9.288 2.607 1.00 87.69 90 ARG A N 1
ATOM 728 C CA . ARG A 1 90 ? -8.115 8.880 3.360 1.00 87.69 90 ARG A CA 1
ATOM 729 C C . ARG A 1 90 ? -8.464 7.421 3.050 1.00 87.69 90 ARG A C 1
ATOM 731 O O . ARG A 1 90 ? -8.470 7.008 1.895 1.00 87.69 90 ARG A O 1
ATOM 738 N N . CYS A 1 91 ? -8.751 6.653 4.097 1.00 90.25 91 CYS A N 1
ATOM 739 C CA . CYS A 1 91 ? -9.004 5.221 4.015 1.00 90.25 91 CYS A CA 1
ATOM 740 C C . CYS A 1 91 ? -10.206 4.858 4.886 1.00 90.25 91 CYS A C 1
ATOM 742 O O . CYS A 1 91 ? -10.082 4.798 6.110 1.00 90.25 91 CYS A O 1
ATOM 744 N N . GLU A 1 92 ? -11.351 4.588 4.262 1.00 88.94 92 GLU A N 1
ATOM 745 C CA . GLU A 1 92 ? -12.592 4.257 4.974 1.00 88.94 92 GLU A CA 1
ATOM 746 C C . GLU A 1 92 ? -12.437 3.001 5.838 1.00 88.94 92 GLU A C 1
ATOM 748 O O . GLU A 1 92 ? -12.790 3.012 7.014 1.00 88.94 92 GLU A O 1
ATOM 753 N N . THR A 1 93 ? -11.806 1.948 5.310 1.00 87.62 93 THR A N 1
ATOM 754 C CA . THR A 1 93 ? -11.537 0.714 6.065 1.00 87.62 93 THR A CA 1
ATOM 755 C C . THR A 1 93 ? -10.693 0.984 7.309 1.00 87.62 93 THR A C 1
ATOM 757 O O . THR A 1 93 ? -10.947 0.430 8.375 1.00 87.62 93 THR A O 1
ATOM 760 N N . ARG A 1 94 ? -9.696 1.873 7.214 1.00 86.31 94 ARG A N 1
ATOM 761 C CA . ARG A 1 94 ? -8.870 2.252 8.366 1.00 86.31 94 ARG A CA 1
ATOM 762 C C . ARG A 1 94 ? -9.671 3.057 9.388 1.00 86.31 94 ARG A C 1
ATOM 764 O O . ARG A 1 94 ? -9.505 2.824 10.580 1.00 86.31 94 ARG A O 1
ATOM 771 N N . GLU A 1 95 ? -10.524 3.978 8.941 1.00 89.38 95 GLU A N 1
ATOM 772 C CA . GLU A 1 95 ? -11.428 4.736 9.817 1.00 89.38 95 GLU A CA 1
ATOM 773 C C . GLU A 1 95 ? -12.385 3.801 10.567 1.00 89.38 95 GLU A C 1
ATOM 775 O O . GLU A 1 95 ? -12.533 3.925 11.782 1.00 89.38 95 GLU A O 1
ATOM 780 N N . GLN A 1 96 ? -12.949 2.804 9.881 1.00 89.81 96 GLN A N 1
ATOM 781 C CA . GLN A 1 96 ? -13.789 1.773 10.494 1.00 89.81 96 GLN A CA 1
ATOM 782 C C . GLN A 1 96 ? -13.017 0.938 11.522 1.00 89.81 96 GLN A C 1
ATOM 784 O O . GLN A 1 96 ? -13.493 0.765 12.641 1.00 89.81 96 GLN A O 1
ATOM 789 N N . ILE A 1 97 ? -11.804 0.475 11.197 1.00 88.81 97 ILE A N 1
ATOM 790 C CA . ILE A 1 97 ? -10.956 -0.280 12.138 1.00 88.81 97 ILE A CA 1
ATOM 791 C C . ILE A 1 97 ? -10.646 0.552 13.387 1.00 88.81 97 ILE A C 1
ATOM 793 O O . ILE A 1 97 ? -10.728 0.041 14.504 1.00 88.81 97 ILE A O 1
ATOM 797 N N . ILE A 1 98 ? -10.306 1.834 13.220 1.00 88.44 98 ILE A N 1
ATOM 798 C CA . ILE A 1 98 ? -10.055 2.742 14.346 1.00 88.44 98 ILE A CA 1
ATOM 799 C C . ILE A 1 98 ? -11.328 2.904 15.181 1.00 88.44 98 ILE A C 1
ATOM 801 O O . ILE A 1 98 ? -11.260 2.778 16.400 1.00 88.44 98 ILE A O 1
ATOM 805 N N . SER A 1 99 ? -12.483 3.115 14.545 1.00 89.69 99 SER A N 1
ATOM 806 C CA . SER A 1 99 ? -13.771 3.245 15.232 1.00 89.69 99 SER A CA 1
ATOM 807 C C . SER A 1 99 ? -14.104 2.003 16.065 1.00 89.69 99 SER A C 1
ATOM 809 O O . SER A 1 99 ? -14.317 2.115 17.275 1.00 89.69 99 SER A O 1
ATOM 811 N N . VAL A 1 100 ? -14.042 0.811 15.467 1.00 89.56 100 VAL A N 1
ATOM 812 C CA . VAL A 1 100 ? -14.283 -0.459 16.169 1.00 89.56 100 VAL A CA 1
ATOM 813 C C . VAL A 1 100 ? -13.302 -0.635 17.323 1.00 89.56 100 VAL A C 1
ATOM 815 O O . VAL A 1 100 ? -13.711 -0.954 18.436 1.00 89.56 100 VAL A O 1
ATOM 818 N N . ARG A 1 101 ? -12.012 -0.359 17.103 1.00 89.38 101 ARG A N 1
ATOM 819 C CA . ARG A 1 101 ? -11.001 -0.435 18.160 1.00 89.38 101 ARG A CA 1
ATOM 820 C C . ARG A 1 101 ? -11.329 0.495 19.327 1.00 89.38 101 ARG A C 1
ATOM 822 O O . ARG A 1 101 ? -11.298 0.055 20.470 1.00 89.38 101 ARG A O 1
ATOM 829 N N . THR A 1 102 ? -11.661 1.756 19.055 1.00 90.75 102 THR A N 1
ATOM 830 C CA . THR A 1 102 ? -12.006 2.721 20.112 1.00 90.75 102 THR A CA 1
ATOM 831 C C . THR A 1 102 ? -13.247 2.302 20.894 1.00 90.75 102 THR A C 1
ATOM 833 O O . THR A 1 102 ?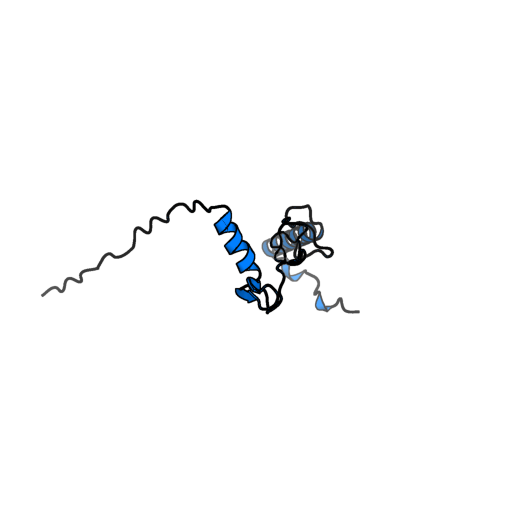 -13.288 2.464 22.112 1.00 90.75 102 THR A O 1
ATOM 836 N N . TYR A 1 103 ? -14.230 1.705 20.218 1.00 88.56 103 TYR A N 1
ATOM 837 C CA . TYR A 1 103 ? -15.419 1.156 20.857 1.00 88.56 103 TYR A CA 1
ATOM 838 C C . TYR A 1 103 ? -15.076 -0.023 21.779 1.00 88.56 103 TYR A C 1
ATOM 840 O O . TYR A 1 103 ? -15.473 -0.026 22.944 1.00 88.56 103 TYR A O 1
ATOM 848 N N . LEU A 1 104 ? -14.273 -0.980 21.304 1.00 87.88 104 LEU A N 1
ATOM 849 C CA . LEU A 1 104 ? -13.819 -2.120 22.107 1.00 87.88 104 LEU A CA 1
ATOM 850 C C . LEU A 1 104 ? -12.985 -1.677 23.320 1.00 87.88 104 LEU A C 1
ATOM 852 O O . LEU A 1 104 ? -13.176 -2.188 24.421 1.00 87.88 104 LEU A O 1
ATOM 856 N N . GLU A 1 105 ? -12.103 -0.688 23.151 1.00 89.19 105 GLU A N 1
ATOM 857 C CA . GLU A 1 105 ? -11.325 -0.111 24.254 1.00 89.19 105 GLU A CA 1
ATOM 858 C C . GLU A 1 105 ? -12.226 0.571 25.301 1.00 89.19 105 GLU A C 1
ATOM 860 O O . GLU A 1 105 ? -11.959 0.477 26.501 1.00 89.19 105 GLU A O 1
ATOM 865 N N . ALA A 1 106 ? -13.307 1.233 24.877 1.00 87.69 106 ALA A N 1
ATOM 866 C CA . ALA A 1 106 ? -14.287 1.823 25.787 1.00 87.69 106 ALA A CA 1
ATOM 867 C C . ALA A 1 106 ? -15.087 0.751 26.549 1.00 87.69 106 ALA A C 1
ATOM 869 O O . ALA A 1 106 ? -15.264 0.873 27.764 1.00 87.69 106 ALA A O 1
ATOM 870 N N . LEU A 1 107 ? -15.510 -0.322 25.871 1.00 85.75 107 LEU A N 1
ATOM 871 C CA . LEU A 1 107 ? -16.188 -1.452 26.511 1.00 85.75 107 LEU A CA 1
ATOM 872 C C . LEU A 1 107 ? -15.304 -2.116 27.567 1.00 85.75 107 LEU A C 1
ATOM 874 O O . LEU A 1 107 ? -15.757 -2.297 28.700 1.00 85.75 107 LEU A O 1
ATOM 878 N N . ALA A 1 108 ? -14.040 -2.387 27.229 1.00 85.25 108 ALA A N 1
ATOM 879 C CA . ALA A 1 108 ? -13.060 -2.958 28.147 1.00 85.25 108 ALA A CA 1
ATOM 880 C C . ALA A 1 108 ? -12.879 -2.091 29.405 1.00 85.25 108 ALA A C 1
ATOM 882 O O . ALA A 1 108 ? -12.891 -2.608 30.519 1.00 85.25 108 ALA A O 1
ATOM 883 N N . LYS A 1 109 ? -12.792 -0.762 29.249 1.00 85.25 109 LYS A N 1
ATOM 884 C CA . LYS A 1 109 ? -12.705 0.178 30.383 1.00 85.25 109 LYS A CA 1
ATOM 885 C C . LYS A 1 109 ? -13.971 0.210 31.242 1.00 85.25 109 LYS A C 1
ATOM 887 O O . LYS A 1 109 ? -13.881 0.456 32.438 1.00 85.25 109 LYS A O 1
ATOM 892 N N . SER A 1 110 ? -15.139 -0.015 30.641 1.00 81.50 110 SER A N 1
ATOM 893 C CA . SER A 1 110 ? -16.431 -0.016 31.341 1.00 81.50 110 SER A CA 1
ATOM 894 C C . SER A 1 110 ? -16.791 -1.348 32.013 1.00 81.50 110 SER A C 1
ATOM 896 O O . SER A 1 110 ? -17.816 -1.416 32.685 1.00 81.50 110 SER A O 1
ATOM 898 N N . GLY A 1 111 ? -15.980 -2.399 31.829 1.00 74.44 111 GLY A N 1
ATOM 899 C CA . GLY A 1 111 ? -16.253 -3.739 32.360 1.00 74.44 111 GLY A CA 1
ATOM 900 C C . GLY A 1 111 ? -17.390 -4.488 31.652 1.00 74.44 111 GLY A C 1
ATOM 901 O O . GLY A 1 111 ? -17.902 -5.450 32.206 1.00 74.44 111 GLY A O 1
ATOM 902 N N . LYS A 1 112 ? -17.792 -4.059 30.447 1.00 71.06 112 LYS A N 1
ATOM 903 C CA . LYS A 1 112 ? -18.902 -4.640 29.657 1.00 71.06 112 LYS A CA 1
ATOM 904 C C . LYS A 1 112 ? -18.423 -5.470 28.463 1.00 71.06 112 LYS A C 1
ATOM 906 O O . LYS A 1 112 ? -19.072 -5.511 27.422 1.00 71.06 112 LYS A O 1
ATOM 911 N N . LEU A 1 113 ? -17.238 -6.070 28.564 1.00 64.88 113 LEU A N 1
ATOM 912 C CA . LEU A 1 113 ? -16.679 -6.862 27.464 1.00 64.88 113 LEU A CA 1
ATOM 913 C C . LEU A 1 113 ? -17.496 -8.145 27.217 1.00 64.88 113 LEU A C 1
ATOM 915 O O . LEU A 1 113 ? -17.581 -8.599 26.080 1.00 64.88 113 LEU A O 1
ATOM 919 N N . ASP A 1 114 ? -18.145 -8.670 28.259 1.00 65.06 114 ASP A N 1
ATOM 920 C CA . ASP A 1 114 ? -18.953 -9.896 28.213 1.00 65.06 114 ASP A CA 1
ATOM 921 C C . ASP A 1 114 ? -20.277 -9.740 27.437 1.00 65.06 114 ASP A C 1
ATOM 923 O O . ASP A 1 114 ? -20.892 -10.738 27.067 1.00 65.06 114 ASP A O 1
ATOM 927 N N . ASP A 1 115 ? -20.699 -8.503 27.139 1.00 64.31 115 ASP A N 1
ATOM 928 C CA . ASP A 1 115 ? -21.915 -8.202 26.364 1.00 64.31 115 ASP A CA 1
ATOM 929 C C . ASP A 1 115 ? -21.679 -8.216 24.837 1.00 64.31 115 ASP A C 1
ATOM 931 O O . ASP A 1 115 ? -22.604 -7.971 24.055 1.00 64.31 115 ASP A O 1
ATOM 935 N N . LEU A 1 116 ? -20.447 -8.473 24.375 1.00 63.47 116 LEU A N 1
ATOM 936 C CA . LEU A 1 116 ? -20.147 -8.548 22.944 1.00 63.47 116 LEU A CA 1
ATOM 937 C C . LEU A 1 116 ? -20.747 -9.828 22.331 1.00 63.47 116 LEU A C 1
ATOM 939 O O . LEU A 1 116 ? -20.489 -10.930 22.821 1.00 63.47 116 LEU A O 1
ATOM 943 N N . PRO A 1 117 ? -21.517 -9.723 21.229 1.00 62.69 117 PRO A N 1
ATOM 944 C CA . PRO A 1 117 ? -22.061 -10.895 20.559 1.00 62.69 117 PRO A CA 1
ATOM 945 C C . PRO A 1 117 ? -20.926 -11.797 20.060 1.00 62.69 117 PRO A C 1
ATOM 947 O O . PRO A 1 117 ? -19.999 -11.345 19.388 1.00 62.69 117 PRO A O 1
ATOM 950 N N . ASN A 1 118 ? -21.014 -13.090 20.384 1.00 59.25 118 ASN A N 1
ATOM 951 C CA . ASN A 1 118 ? -20.072 -14.093 19.902 1.00 59.25 118 ASN A CA 1
ATOM 952 C C . ASN A 1 118 ? -20.149 -14.189 18.365 1.00 59.25 118 ASN A C 1
ATOM 954 O O . ASN A 1 118 ? -21.155 -14.641 17.809 1.00 59.25 118 ASN A O 1
ATOM 958 N N . MET A 1 119 ? -19.072 -13.774 17.696 1.00 59.38 119 MET A N 1
ATOM 959 C CA . MET A 1 119 ? -18.968 -13.728 16.235 1.00 59.38 119 MET A CA 1
ATOM 960 C C . MET A 1 119 ? -18.878 -15.120 15.582 1.00 59.38 119 MET A C 1
ATOM 962 O O . MET A 1 119 ? -19.082 -15.218 14.374 1.00 59.38 119 MET A O 1
ATOM 966 N N . ASP A 1 120 ? -18.686 -16.204 16.348 1.00 57.41 120 ASP A N 1
ATOM 967 C CA . ASP A 1 120 ? -18.719 -17.586 15.830 1.00 57.41 120 ASP A CA 1
ATOM 968 C C . ASP A 1 120 ? -20.114 -18.026 15.341 1.00 57.41 120 ASP A C 1
ATOM 970 O O . ASP A 1 120 ? -20.258 -19.079 14.720 1.00 57.41 120 ASP A O 1
ATOM 974 N N . ARG A 1 121 ? -21.167 -17.234 15.593 1.00 51.59 121 ARG A N 1
ATOM 975 C CA . ARG A 1 121 ? -22.553 -17.560 15.202 1.00 51.59 121 ARG A CA 1
ATOM 976 C C . ARG A 1 121 ? -23.010 -16.931 13.879 1.00 51.59 121 ARG A C 1
ATOM 978 O O . ARG A 1 121 ? -24.179 -17.076 13.538 1.00 51.59 121 ARG A O 1
ATOM 985 N N . LEU A 1 122 ? -22.129 -16.247 13.143 1.00 47.72 122 LEU A N 1
ATOM 986 C CA . LEU A 1 122 ? -22.467 -15.563 11.880 1.00 47.72 122 LEU A CA 1
ATOM 987 C C . LEU A 1 122 ? -22.138 -16.359 10.603 1.00 47.72 122 LEU A C 1
ATOM 989 O O . LEU A 1 122 ? -22.309 -15.832 9.508 1.00 47.72 122 LEU A O 1
ATOM 993 N N . ASN A 1 123 ? -21.725 -17.624 10.717 1.00 42.94 123 ASN A N 1
ATOM 994 C CA . ASN A 1 123 ? -21.698 -18.537 9.572 1.00 42.94 123 ASN A CA 1
ATOM 995 C C . ASN A 1 123 ? -23.052 -19.251 9.454 1.00 42.94 123 ASN A C 1
ATOM 997 O O . ASN A 1 123 ? -23.233 -20.340 10.004 1.00 42.94 123 ASN A O 1
ATOM 1001 N N . LEU A 1 124 ? -23.995 -18.615 8.760 1.00 40.47 124 LEU A N 1
ATOM 1002 C CA . LEU A 1 124 ? -25.222 -19.228 8.250 1.00 40.47 124 LEU A CA 1
ATOM 1003 C C . LEU A 1 124 ? -25.424 -18.797 6.799 1.00 40.47 124 LEU A C 1
ATOM 1005 O O . LEU A 1 124 ? -25.319 -17.577 6.540 1.00 40.47 124 LEU A O 1
#

Secondary structure (DSSP, 8-state):
----------------------HHHHHHHHHHTTT-EEEEETTTTEEEEEETTEE-TTPBPTTT--BSS-GGG-TTB-SS-SS--BTTS--HHHHHHHHHHHHHHHHHHHT-GGGS--GGG---

Organism: Aphanomyces astaci (NCBI:txid112090)